Protein AF-A0A7W5H8G1-F1 (afdb_monomer_lite)

Radius of gyration: 16.34 Å; chains: 1; bounding box: 34×22×44 Å

Secondary structure (DSSP, 8-state):
--EEEEEEEEEETTEEEEEEEEEEEPPTT-TTGGGSTT--EEEEEEEEEEESSS-----

pLDDT: mean 87.53, std 13.35, range [49.16, 98.0]

Structure (mmCIF, N/CA/C/O backbone):
data_AF-A0A7W5H8G1-F1
#
_entry.id   AF-A0A7W5H8G1-F1
#
loop_
_atom_site.group_PDB
_atom_site.id
_atom_site.type_symbol
_atom_site.label_atom_id
_atom_site.label_alt_id
_atom_site.label_comp_id
_atom_site.label_asym_id
_atom_site.label_entity_id
_atom_site.label_seq_id
_atom_site.pdbx_PDB_ins_code
_atom_site.Cartn_x
_atom_site.Cartn_y
_atom_site.Cartn_z
_atom_site.occupancy
_atom_site.B_iso_or_equiv
_atom_site.auth_seq_id
_atom_site.auth_comp_id
_atom_site.auth_asym_id
_atom_site.auth_atom_id
_atom_site.pdbx_PDB_model_num
ATOM 1 N N . MET A 1 1 ? -15.802 6.725 3.564 1.00 72.56 1 MET A N 1
ATOM 2 C CA . MET A 1 1 ? -14.399 6.306 3.727 1.00 72.56 1 MET A CA 1
ATOM 3 C C . MET A 1 1 ? -13.588 6.946 2.615 1.00 72.56 1 MET A C 1
ATOM 5 O O . MET A 1 1 ? -13.904 6.713 1.454 1.00 72.56 1 MET A O 1
ATOM 9 N N . SER A 1 2 ? -12.645 7.825 2.942 1.00 84.56 2 SER A N 1
ATOM 10 C CA . SER A 1 2 ? -11.708 8.381 1.961 1.00 84.56 2 SER A CA 1
ATOM 11 C C . SER A 1 2 ? -10.503 7.450 1.818 1.00 84.56 2 SER A C 1
ATOM 13 O O . SER A 1 2 ? -10.096 6.790 2.775 1.00 84.56 2 SER A O 1
ATOM 15 N N . VAL A 1 3 ? -9.950 7.383 0.610 1.00 94.12 3 VAL A N 1
ATOM 16 C CA . VAL A 1 3 ? -8.709 6.662 0.314 1.00 94.12 3 VAL A CA 1
ATOM 17 C C . VAL A 1 3 ? -7.707 7.686 -0.195 1.00 94.12 3 VAL A C 1
ATOM 19 O O . VAL A 1 3 ? -8.040 8.493 -1.062 1.00 94.12 3 VAL A O 1
ATOM 22 N N . VAL A 1 4 ? -6.499 7.678 0.360 1.00 96.88 4 VAL A N 1
ATOM 23 C CA . VAL A 1 4 ? -5.365 8.428 -0.181 1.00 96.88 4 VAL A CA 1
ATOM 24 C C . VAL A 1 4 ? -4.589 7.500 -1.098 1.00 96.88 4 VAL A C 1
ATOM 26 O O . VAL A 1 4 ? -4.295 6.363 -0.722 1.00 96.88 4 VAL A O 1
ATOM 29 N N . GLU A 1 5 ? -4.245 7.989 -2.285 1.00 97.62 5 GLU A N 1
ATOM 30 C CA . GLU A 1 5 ? -3.494 7.228 -3.276 1.00 97.62 5 GLU A CA 1
ATOM 31 C C . GLU A 1 5 ? -2.214 7.944 -3.711 1.00 97.62 5 GLU A C 1
ATOM 33 O O . GLU A 1 5 ? -2.132 9.174 -3.757 1.00 97.62 5 GLU A O 1
ATOM 38 N N . HIS A 1 6 ? -1.190 7.152 -4.014 1.00 98.00 6 HIS A N 1
ATOM 39 C CA . HIS A 1 6 ? 0.055 7.625 -4.598 1.00 98.00 6 HIS A CA 1
ATOM 40 C C . HIS A 1 6 ? 0.532 6.642 -5.662 1.00 98.00 6 HIS A C 1
ATOM 42 O O . HIS A 1 6 ? 0.570 5.433 -5.431 1.00 98.00 6 HIS A O 1
ATOM 48 N N . HIS A 1 7 ? 0.939 7.167 -6.816 1.00 97.75 7 HIS A N 1
ATOM 49 C CA . HIS A 1 7 ? 1.388 6.365 -7.945 1.00 97.75 7 HIS A CA 1
ATOM 50 C C . HIS A 1 7 ? 2.776 6.797 -8.388 1.00 97.75 7 HIS A C 1
ATOM 52 O O . HIS A 1 7 ? 3.062 7.986 -8.532 1.00 97.75 7 HIS A O 1
ATOM 58 N N . THR A 1 8 ? 3.624 5.811 -8.654 1.00 97.44 8 THR A N 1
ATOM 59 C CA . THR A 1 8 ? 4.923 6.022 -9.290 1.00 97.44 8 THR A CA 1
ATOM 60 C C . THR A 1 8 ? 5.030 5.148 -10.524 1.00 97.44 8 THR A C 1
ATOM 62 O O . THR A 1 8 ? 4.516 4.0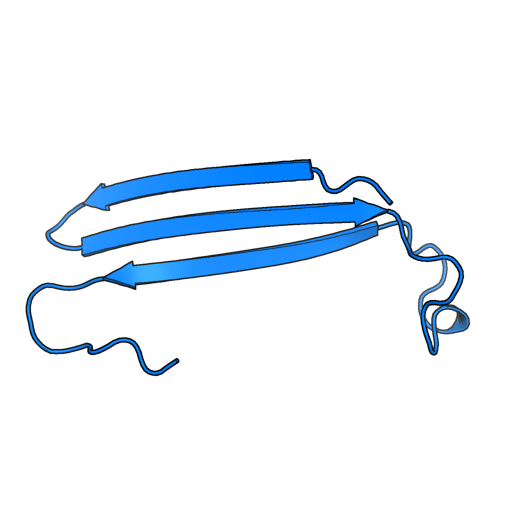29 -10.557 1.00 97.44 8 THR A O 1
ATOM 65 N N . LYS A 1 9 ? 5.709 5.671 -11.541 1.00 95.56 9 LYS A N 1
ATOM 66 C CA . LYS A 1 9 ? 6.022 4.949 -12.765 1.00 95.56 9 LYS A CA 1
ATOM 67 C C . LYS A 1 9 ? 7.484 5.161 -13.099 1.00 95.56 9 LYS A C 1
ATOM 69 O O . LYS A 1 9 ? 7.944 6.298 -13.173 1.00 95.56 9 LYS A O 1
ATOM 74 N N . GLU A 1 10 ? 8.201 4.068 -13.290 1.00 95.69 10 GLU A N 1
ATOM 75 C CA . GLU A 1 10 ? 9.632 4.073 -13.552 1.00 95.69 10 GLU A CA 1
ATOM 76 C C . GLU A 1 10 ? 9.942 3.198 -14.768 1.00 95.69 10 GLU A C 1
ATOM 78 O O . GLU A 1 10 ? 9.419 2.092 -14.902 1.00 95.69 10 GLU A O 1
ATOM 83 N N . HIS A 1 11 ? 10.811 3.687 -15.651 1.00 92.81 11 HIS A N 1
ATOM 84 C CA . HIS A 1 11 ? 11.288 2.947 -16.814 1.00 92.81 11 HIS A CA 1
ATOM 85 C C . HIS A 1 11 ? 12.810 2.857 -16.775 1.00 92.81 11 HIS A C 1
ATOM 87 O O . HIS A 1 11 ? 13.500 3.830 -17.078 1.00 92.81 11 HIS A O 1
ATOM 93 N N . THR A 1 12 ? 13.334 1.676 -16.449 1.00 88.81 12 THR A N 1
ATOM 94 C CA . THR A 1 12 ? 14.776 1.480 -16.246 1.00 88.81 12 THR A CA 1
ATOM 95 C C . THR A 1 12 ? 15.196 0.109 -16.781 1.00 88.81 12 THR A C 1
ATOM 97 O O . THR A 1 12 ? 14.521 -0.892 -16.543 1.00 88.81 12 THR A O 1
ATOM 100 N N . HIS A 1 13 ? 16.309 0.043 -17.525 1.00 84.94 13 HIS A N 1
ATOM 101 C CA . HIS A 1 13 ? 16.895 -1.200 -18.065 1.00 84.94 13 HIS A CA 1
ATOM 102 C C . HIS A 1 13 ? 15.901 -2.116 -18.817 1.00 84.94 13 HIS A C 1
ATOM 104 O O . HIS A 1 13 ? 15.934 -3.336 -18.679 1.00 84.94 13 HIS A O 1
ATOM 110 N N . GLY A 1 14 ? 14.994 -1.537 -19.615 1.00 85.38 14 GLY A N 1
ATOM 111 C CA . GLY A 1 14 ? 14.025 -2.301 -20.418 1.00 85.38 14 GLY A CA 1
ATOM 112 C C . GLY A 1 14 ? 12.833 -2.864 -19.635 1.00 85.38 14 GLY A C 1
ATOM 113 O O . GLY A 1 14 ? 12.091 -3.692 -20.167 1.00 85.38 14 GLY A O 1
ATOM 114 N N . ARG A 1 15 ? 12.649 -2.411 -18.392 1.00 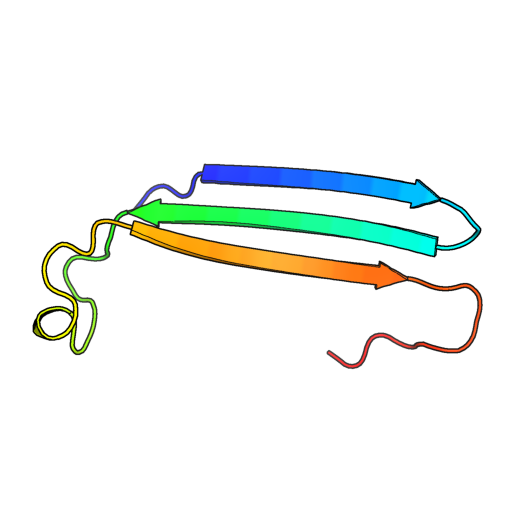88.12 15 ARG A N 1
ATOM 115 C CA . ARG A 1 15 ? 11.546 -2.766 -17.503 1.00 88.12 15 ARG A CA 1
ATOM 116 C C . ARG A 1 15 ? 10.729 -1.526 -17.163 1.00 88.12 15 ARG A C 1
ATOM 118 O O . ARG A 1 15 ? 11.298 -0.456 -16.945 1.00 88.12 15 ARG A O 1
ATOM 125 N N . THR A 1 16 ? 9.417 -1.695 -17.104 1.00 91.62 16 THR A N 1
ATOM 126 C CA . THR A 1 16 ? 8.487 -0.685 -16.594 1.00 91.62 16 THR A CA 1
ATOM 127 C C . THR A 1 16 ? 7.977 -1.156 -15.248 1.00 91.62 16 THR A C 1
ATOM 129 O O . THR A 1 16 ? 7.420 -2.246 -15.178 1.00 91.62 16 THR A O 1
ATOM 132 N N . ASP A 1 17 ? 8.144 -0.348 -14.210 1.00 93.44 17 ASP A N 1
ATOM 133 C CA . ASP A 1 17 ? 7.475 -0.547 -12.929 1.00 93.44 17 ASP A CA 1
ATOM 134 C C . ASP A 1 17 ? 6.396 0.501 -12.737 1.00 93.44 17 ASP A C 1
ATOM 136 O O . ASP A 1 17 ? 6.662 1.698 -12.827 1.00 93.44 17 ASP A O 1
ATOM 140 N N . GLU A 1 18 ? 5.203 0.046 -12.394 1.00 95.44 18 GLU A N 1
ATOM 141 C CA . GLU A 1 18 ? 4.110 0.882 -11.926 1.00 95.44 18 GLU A CA 1
ATOM 142 C C . GLU A 1 18 ? 3.788 0.465 -10.496 1.00 95.44 18 GLU A C 1
ATOM 144 O O . GLU A 1 18 ? 3.420 -0.682 -10.237 1.00 95.44 18 GLU A O 1
ATOM 149 N N . ARG A 1 19 ? 3.958 1.387 -9.547 1.00 97.19 19 ARG A N 1
ATOM 150 C CA . ARG A 1 19 ? 3.652 1.146 -8.135 1.00 97.19 19 ARG A CA 1
ATOM 151 C C . ARG A 1 19 ? 2.497 2.031 -7.721 1.00 97.19 19 ARG A C 1
ATOM 153 O O . ARG A 1 19 ? 2.584 3.249 -7.871 1.00 97.19 19 ARG A O 1
ATOM 160 N N . SER A 1 20 ? 1.456 1.414 -7.185 1.00 97.75 20 SER A N 1
ATOM 161 C CA . SER A 1 20 ? 0.283 2.093 -6.642 1.00 97.75 20 SER A CA 1
ATOM 162 C C . SER A 1 20 ? 0.204 1.821 -5.150 1.00 97.75 20 SER A C 1
ATOM 164 O O . SER A 1 20 ? 0.314 0.672 -4.725 1.00 97.75 20 SER A O 1
ATOM 166 N N . TYR A 1 21 ? 0.032 2.874 -4.366 1.00 98.00 21 TYR A N 1
ATOM 167 C CA . TYR A 1 21 ? -0.098 2.825 -2.918 1.00 98.00 21 TYR A CA 1
ATOM 168 C C . TYR A 1 21 ? -1.458 3.388 -2.542 1.00 98.00 21 TYR A C 1
ATOM 170 O O . TYR A 1 21 ? -1.792 4.491 -2.962 1.00 98.00 21 TYR A O 1
ATOM 178 N N . TYR A 1 22 ? -2.206 2.649 -1.735 1.00 97.25 22 TYR A N 1
ATOM 179 C CA . TYR A 1 22 ? -3.507 3.043 -1.216 1.00 97.25 22 TYR A CA 1
ATOM 180 C C . TYR A 1 22 ? -3.465 3.008 0.302 1.00 97.25 22 TYR A C 1
ATOM 182 O O . TYR A 1 22 ? -2.928 2.064 0.883 1.00 97.25 22 TYR A O 1
ATOM 190 N N . LEU A 1 23 ? -4.044 4.016 0.940 1.00 96.81 23 LEU A N 1
ATOM 191 C CA . LEU A 1 23 ? -4.219 4.075 2.382 1.00 96.81 23 LEU A CA 1
ATOM 192 C C . LEU A 1 23 ? -5.647 4.505 2.689 1.00 96.81 23 LEU A C 1
ATOM 194 O O . LEU A 1 23 ? -6.100 5.544 2.210 1.00 96.81 23 LEU A O 1
ATOM 198 N N . CYS A 1 24 ? -6.339 3.727 3.509 1.00 95.44 24 CYS A N 1
ATOM 199 C CA . CYS A 1 24 ? -7.643 4.091 4.037 1.00 95.44 24 CYS A CA 1
ATOM 200 C C . CYS A 1 24 ? -7.641 4.006 5.564 1.00 95.44 24 CYS A C 1
ATOM 202 O O . CYS A 1 24 ? -6.870 3.249 6.159 1.00 95.44 24 CYS A O 1
ATOM 204 N N . GLU A 1 25 ? -8.492 4.807 6.201 1.00 93.88 25 GLU A N 1
ATOM 205 C CA . GLU A 1 25 ? -8.760 4.692 7.639 1.00 93.88 25 GLU A CA 1
ATOM 206 C C . GLU A 1 25 ? -9.315 3.302 7.974 1.00 93.88 25 GLU A C 1
ATOM 208 O O . GLU A 1 25 ? -9.742 2.565 7.091 1.00 93.88 25 GLU A O 1
ATOM 213 N N . LEU A 1 26 ? -9.297 2.891 9.238 1.00 91.94 26 LEU A N 1
ATOM 214 C CA . LEU A 1 26 ? -9.881 1.602 9.596 1.00 91.94 26 LEU A CA 1
ATOM 215 C C . LEU A 1 26 ? -11.412 1.626 9.387 1.00 91.94 26 LEU A C 1
ATOM 217 O O . LEU A 1 26 ? -12.062 2.518 9.933 1.00 91.94 26 LEU A O 1
ATOM 221 N N . PRO A 1 27 ? -12.012 0.669 8.651 1.00 90.06 27 PRO A N 1
ATOM 222 C CA . PRO A 1 27 ? -13.465 0.549 8.606 1.00 90.06 27 PRO A CA 1
ATOM 223 C C . PRO A 1 27 ? -14.012 0.188 9.994 1.00 90.06 27 PRO A C 1
ATOM 225 O O . PRO A 1 27 ? -13.424 -0.640 10.694 1.00 90.06 27 PRO A O 1
ATOM 228 N N . GLU A 1 28 ? -15.146 0.777 10.380 1.00 88.06 28 GLU A N 1
ATOM 229 C CA . GLU A 1 28 ? -15.793 0.510 11.678 1.00 88.06 28 GLU A CA 1
ATOM 230 C C . GLU A 1 28 ? -16.217 -0.959 11.833 1.00 88.06 28 GLU A C 1
ATOM 232 O O . GLU A 1 28 ? -16.234 -1.496 12.939 1.00 88.06 28 GLU A O 1
ATOM 237 N N . ASP A 1 29 ? -16.527 -1.621 10.720 1.00 90.50 29 ASP A N 1
ATOM 238 C CA . ASP A 1 29 ? -17.030 -2.987 10.637 1.00 90.50 29 ASP A CA 1
ATOM 239 C C . ASP A 1 29 ? -15.946 -4.018 10.283 1.00 90.50 29 ASP A C 1
ATOM 241 O O . ASP A 1 29 ? -16.271 -5.120 9.836 1.00 90.50 29 ASP A O 1
ATOM 245 N N . LEU A 1 30 ? -14.660 -3.700 10.498 1.00 90.19 30 LEU A N 1
ATOM 246 C CA . LEU A 1 30 ? -13.567 -4.623 10.190 1.00 90.19 30 LEU A CA 1
ATOM 247 C C . LEU A 1 30 ? -13.721 -5.953 10.963 1.00 90.19 30 LEU A C 1
ATOM 249 O O . LEU A 1 30 ? -13.603 -5.971 12.198 1.00 90.19 30 LEU A O 1
ATOM 253 N N . PRO A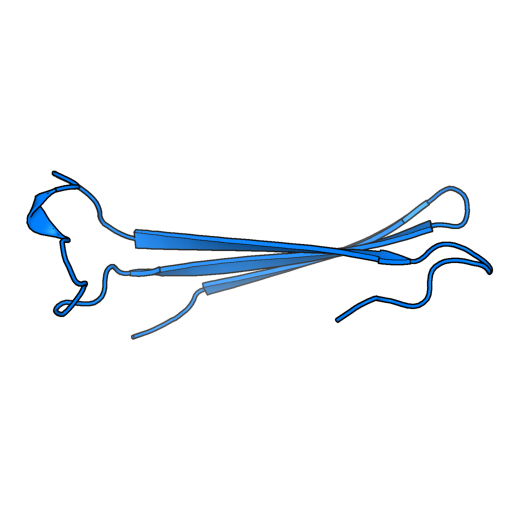 1 31 ? -13.892 -7.092 10.265 1.00 92.31 31 PRO A N 1
ATOM 254 C CA . PRO A 1 31 ? -13.967 -8.392 10.916 1.00 92.31 31 PRO A CA 1
ATOM 255 C C . PRO A 1 31 ? -12.675 -8.707 11.674 1.00 92.31 31 PRO A C 1
ATOM 257 O O . PRO A 1 31 ? -11.577 -8.480 11.169 1.00 92.31 31 PRO A O 1
ATOM 260 N N . ASP A 1 32 ? -12.805 -9.247 12.888 1.00 90.88 32 ASP A N 1
ATOM 261 C CA . ASP A 1 32 ? -11.672 -9.562 13.775 1.00 90.88 32 ASP A CA 1
ATOM 262 C C . ASP A 1 32 ? -10.775 -8.343 14.106 1.00 90.88 32 ASP A C 1
ATOM 264 O O . ASP A 1 32 ? -9.618 -8.486 14.505 1.00 90.88 32 ASP A O 1
ATOM 268 N N . GLY A 1 33 ? -11.302 -7.114 13.992 1.00 87.81 33 GLY A N 1
ATOM 269 C CA . GLY A 1 33 ? -10.560 -5.888 14.310 1.00 87.81 33 GLY A CA 1
ATOM 270 C C . GLY A 1 33 ? -10.025 -5.856 15.749 1.00 87.81 33 GLY A C 1
ATOM 271 O O . GLY A 1 33 ? -8.939 -5.336 16.000 1.00 87.81 33 GLY A O 1
ATOM 272 N N . SER A 1 34 ? -10.721 -6.507 16.692 1.00 88.81 34 SER A N 1
ATOM 273 C CA . SER A 1 34 ? -10.301 -6.626 18.097 1.00 88.81 34 SER A CA 1
ATOM 274 C C . SER A 1 34 ? -8.966 -7.348 18.293 1.00 88.81 34 SER A C 1
ATOM 276 O O . SER A 1 34 ? -8.292 -7.117 19.298 1.00 88.81 34 SER A O 1
ATOM 278 N N . ARG A 1 35 ? -8.559 -8.210 17.351 1.00 94.12 35 ARG A N 1
ATOM 279 C CA . ARG A 1 35 ? -7.255 -8.889 17.381 1.00 94.12 35 ARG A CA 1
ATOM 280 C C . ARG A 1 35 ? -6.092 -7.914 17.179 1.00 94.12 35 ARG A C 1
ATOM 282 O O . ARG A 1 35 ? -4.988 -8.162 17.664 1.00 94.12 35 ARG A O 1
ATOM 289 N N . TRP A 1 36 ? -6.334 -6.799 16.496 1.00 92.19 36 TRP A N 1
ATOM 290 C CA . TRP A 1 36 ? -5.316 -5.837 16.084 1.00 92.19 36 TRP A CA 1
ATOM 291 C C . TRP A 1 36 ? -5.399 -4.572 16.939 1.00 92.19 36 TRP A C 1
ATOM 293 O O . TRP A 1 36 ? -5.828 -3.507 16.496 1.00 92.19 36 TRP A O 1
ATOM 303 N N . LYS A 1 37 ? -4.994 -4.689 18.209 1.00 90.56 37 LYS A N 1
ATOM 304 C CA . LYS A 1 37 ? -5.040 -3.578 19.169 1.00 90.56 37 LYS A CA 1
ATOM 305 C C . LYS A 1 37 ? -4.235 -2.376 18.658 1.00 90.56 37 LYS A C 1
ATOM 307 O O . LYS A 1 37 ? -3.022 -2.466 18.494 1.00 90.56 37 LYS A O 1
ATOM 312 N N . GLY A 1 38 ? -4.910 -1.241 18.475 1.00 91.12 38 GLY A N 1
ATOM 313 C CA . GLY A 1 38 ? -4.288 -0.005 17.990 1.00 91.12 38 GLY A CA 1
ATOM 314 C C . GLY A 1 38 ? -4.084 0.044 16.474 1.00 91.12 38 GLY A C 1
ATOM 315 O O . GLY A 1 38 ? -3.260 0.827 16.004 1.00 91.12 38 GLY A O 1
ATOM 316 N N . LEU A 1 39 ? -4.796 -0.777 15.699 1.00 93.19 39 LEU A N 1
ATOM 317 C CA . LEU A 1 39 ? -4.891 -0.610 14.252 1.00 93.19 39 LEU A CA 1
ATOM 318 C C . LEU A 1 39 ? -5.717 0.649 13.934 1.00 93.19 39 LEU A C 1
ATOM 320 O O . LEU A 1 39 ? -6.779 0.846 14.513 1.00 93.19 39 LEU A O 1
ATOM 324 N N . HIS A 1 40 ? -5.217 1.503 13.038 1.00 91.44 40 HIS A N 1
ATOM 325 C CA . HIS A 1 40 ? -5.862 2.783 12.691 1.00 91.44 40 HIS A CA 1
ATOM 326 C C . HIS A 1 40 ? -6.116 2.953 11.187 1.00 91.44 40 HIS A C 1
ATOM 328 O O . HIS A 1 40 ? -6.922 3.793 10.796 1.00 91.44 40 HIS A O 1
ATOM 334 N N . ALA A 1 41 ? -5.436 2.178 10.339 1.00 94.62 41 ALA A N 1
ATOM 335 C CA . ALA A 1 41 ? -5.518 2.298 8.890 1.00 94.62 41 ALA A CA 1
ATOM 336 C C . ALA A 1 41 ? -5.106 0.989 8.207 1.00 94.62 41 ALA A C 1
ATOM 338 O O . ALA A 1 41 ? -4.350 0.197 8.777 1.00 94.62 41 ALA A O 1
ATOM 339 N N . ILE A 1 42 ? -5.571 0.795 6.974 1.00 93.75 42 ILE A N 1
ATOM 340 C CA . ILE A 1 42 ? -5.175 -0.312 6.103 1.00 93.75 42 ILE A CA 1
ATOM 341 C C . ILE A 1 42 ? -4.471 0.272 4.881 1.00 93.75 42 ILE A C 1
ATOM 343 O O . ILE A 1 42 ? -4.999 1.147 4.195 1.00 93.75 42 ILE A O 1
ATOM 347 N N . GLY A 1 43 ? -3.260 -0.221 4.626 1.00 95.31 43 GLY A N 1
ATOM 348 C CA . GLY A 1 43 ? -2.464 0.137 3.459 1.00 95.31 43 GLY A CA 1
ATOM 349 C C . GLY A 1 43 ? -2.366 -1.022 2.471 1.00 95.31 43 GLY A C 1
ATOM 350 O O . GLY A 1 43 ? -2.214 -2.172 2.880 1.00 95.31 43 GLY A O 1
ATOM 351 N N . MET A 1 44 ? -2.399 -0.718 1.176 1.00 96.50 44 MET A N 1
ATOM 352 C CA . MET A 1 44 ? -2.160 -1.678 0.100 1.00 96.50 44 MET A CA 1
ATOM 353 C C . MET A 1 44 ? -1.129 -1.120 -0.877 1.00 96.50 44 MET A C 1
ATOM 355 O O . MET A 1 44 ? -1.219 0.034 -1.291 1.00 96.50 44 MET A O 1
ATOM 359 N N . SER A 1 45 ? -0.165 -1.950 -1.273 1.00 97.38 45 SER A N 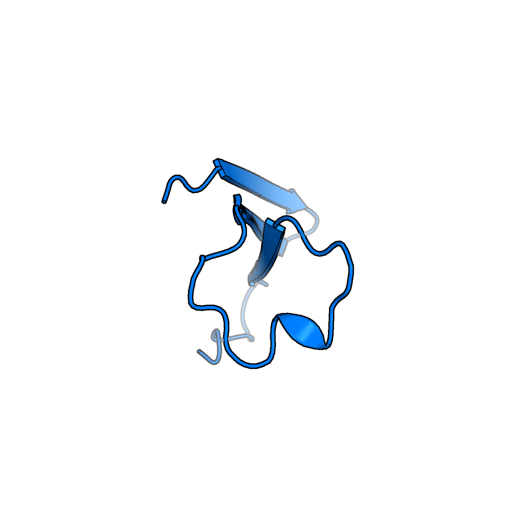1
ATOM 360 C CA . SER A 1 45 ? 0.763 -1.645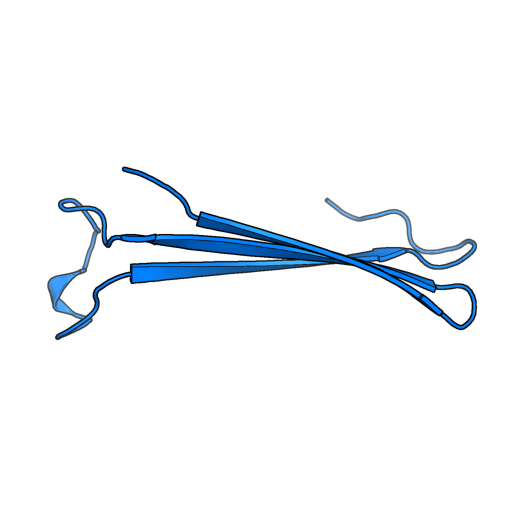 -2.357 1.00 97.38 45 SER A CA 1
ATOM 361 C C . SER A 1 45 ? 0.609 -2.661 -3.485 1.00 97.38 45 SER A C 1
ATOM 363 O O . SER A 1 45 ? 0.554 -3.867 -3.258 1.00 97.38 45 SER A O 1
ATOM 365 N N . ILE A 1 46 ? 0.531 -2.161 -4.714 1.00 96.19 46 ILE A N 1
ATOM 366 C CA . ILE A 1 46 ? 0.479 -2.961 -5.938 1.00 96.19 46 ILE A CA 1
ATOM 367 C C . ILE A 1 46 ? 1.705 -2.592 -6.761 1.00 96.19 46 ILE A C 1
ATOM 369 O O . ILE A 1 46 ? 1.923 -1.413 -7.032 1.00 96.19 46 ILE A O 1
ATOM 373 N N . ASN A 1 47 ? 2.501 -3.586 -7.155 1.00 94.88 47 ASN A N 1
ATOM 374 C CA . ASN A 1 47 ? 3.641 -3.404 -8.048 1.00 94.88 47 ASN A CA 1
ATOM 375 C C . ASN A 1 47 ? 3.406 -4.198 -9.334 1.00 94.88 47 ASN A C 1
ATOM 377 O O . ASN A 1 47 ? 3.356 -5.427 -9.302 1.00 94.88 47 ASN A O 1
ATOM 381 N N . ASN A 1 48 ? 3.266 -3.489 -10.449 1.00 91.69 48 ASN A N 1
ATOM 382 C CA . ASN A 1 48 ? 3.156 -4.068 -11.775 1.00 91.69 48 ASN A CA 1
ATOM 383 C C . ASN A 1 48 ? 4.474 -3.861 -12.524 1.00 91.69 48 ASN A C 1
ATOM 385 O O . ASN A 1 48 ? 4.843 -2.738 -12.867 1.00 91.69 48 ASN A O 1
ATOM 389 N N . THR A 1 49 ? 5.172 -4.962 -12.779 1.00 90.50 49 THR A N 1
ATOM 390 C CA . THR A 1 49 ? 6.448 -4.967 -13.486 1.00 90.50 49 THR A CA 1
ATOM 391 C C . THR A 1 49 ? 6.265 -5.566 -14.875 1.00 90.50 49 THR A C 1
ATOM 393 O O . THR A 1 49 ? 6.073 -6.770 -15.014 1.00 90.50 49 THR A O 1
ATOM 396 N N . GLN A 1 50 ? 6.420 -4.753 -15.917 1.00 89.19 50 GLN A N 1
ATOM 397 C CA . GLN A 1 50 ? 6.412 -5.212 -17.307 1.00 89.19 50 GLN A CA 1
ATOM 398 C C . GLN A 1 50 ? 7.843 -5.374 -17.826 1.00 89.19 50 GLN A C 1
ATOM 400 O O . GLN A 1 50 ? 8.686 -4.486 -17.659 1.00 89.19 50 GLN A O 1
ATOM 405 N N . ARG A 1 51 ? 8.118 -6.495 -18.500 1.00 84.44 51 ARG A N 1
ATOM 406 C CA . ARG A 1 51 ? 9.405 -6.804 -19.147 1.00 84.44 51 ARG A CA 1
ATOM 407 C C . ARG A 1 51 ? 9.207 -7.015 -20.648 1.00 84.44 51 ARG A C 1
ATOM 409 O O . ARG A 1 51 ? 8.126 -7.385 -21.103 1.00 84.44 51 ARG A O 1
ATOM 416 N N . ARG A 1 52 ? 10.247 -6.782 -21.454 1.00 70.06 52 ARG A N 1
ATOM 417 C CA . ARG A 1 52 ? 10.164 -6.959 -22.914 1.00 70.06 52 ARG A CA 1
ATOM 418 C C . ARG A 1 52 ? 10.117 -8.459 -23.279 1.00 70.06 52 ARG A C 1
ATOM 420 O O . ARG A 1 52 ? 11.123 -9.141 -23.156 1.00 70.06 52 ARG A O 1
ATOM 427 N N . LYS A 1 53 ? 8.944 -8.903 -23.762 1.00 57.78 53 LYS A N 1
ATOM 428 C CA . LYS A 1 53 ? 8.546 -10.219 -24.323 1.00 57.78 53 LYS A CA 1
ATOM 429 C C . LYS A 1 53 ? 8.795 -11.449 -23.425 1.00 57.78 53 LYS A C 1
ATOM 431 O O . LYS A 1 53 ? 9.897 -11.983 -23.391 1.00 57.78 53 LYS A O 1
ATOM 436 N N . GLY A 1 54 ? 7.724 -11.942 -22.795 1.00 53.97 54 GLY A N 1
ATOM 437 C CA . GLY A 1 54 ? 7.679 -13.248 -22.119 1.00 53.97 54 GLY A CA 1
ATOM 438 C C . GLY A 1 54 ? 6.688 -13.324 -20.957 1.00 53.97 54 GLY A C 1
ATOM 439 O O . GLY A 1 54 ? 6.106 -14.378 -20.737 1.00 53.97 54 GLY A O 1
ATOM 440 N N . ASP A 1 55 ? 6.440 -12.204 -20.282 1.00 56.97 55 ASP A N 1
ATOM 441 C CA . ASP A 1 55 ? 5.602 -12.181 -19.084 1.00 56.97 55 ASP A CA 1
ATOM 442 C C . ASP A 1 55 ? 4.252 -11.542 -19.430 1.00 56.97 55 ASP A C 1
ATOM 444 O O . ASP A 1 55 ? 4.058 -10.332 -19.298 1.00 56.97 55 ASP A O 1
ATOM 448 N N . GLU A 1 56 ? 3.330 -12.352 -19.958 1.00 55.22 56 GLU A N 1
ATOM 449 C CA . GLU A 1 56 ? 1.911 -12.006 -19.905 1.00 55.22 56 GLU A CA 1
ATOM 450 C C . GLU A 1 56 ? 1.516 -11.924 -18.430 1.00 55.22 56 GLU A C 1
ATOM 452 O O . GLU A 1 56 ? 1.822 -12.814 -17.635 1.00 55.22 56 GLU A O 1
ATOM 457 N N . ILE A 1 57 ? 0.898 -10.805 -18.058 1.00 57.19 57 ILE A N 1
ATOM 458 C CA . ILE A 1 57 ? 0.424 -10.550 -16.703 1.00 57.19 57 ILE A CA 1
ATOM 459 C C . ILE A 1 57 ? -0.617 -11.630 -16.396 1.00 57.19 57 ILE A C 1
ATOM 461 O O . ILE A 1 57 ? -1.738 -11.566 -16.896 1.00 57.19 57 ILE A O 1
ATOM 465 N N . ALA A 1 58 ? -0.240 -12.635 -15.607 1.00 49.16 58 ALA A N 1
ATOM 466 C CA . ALA A 1 58 ? -1.201 -13.532 -14.987 1.00 49.16 58 ALA A CA 1
ATOM 467 C C . ALA A 1 58 ? -1.960 -12.708 -13.938 1.00 49.16 58 ALA A C 1
ATOM 469 O O . ALA A 1 58 ? -1.451 -12.480 -12.839 1.00 49.16 58 ALA A O 1
ATOM 470 N N . ILE A 1 59 ? -3.115 -12.175 -14.343 1.00 49.31 59 ILE A N 1
ATOM 471 C CA . ILE A 1 59 ? -4.144 -11.649 -13.438 1.00 49.31 59 ILE A CA 1
ATOM 472 C C . ILE A 1 59 ? -5.002 -12.827 -12.990 1.00 49.31 59 ILE A C 1
ATOM 474 O O . ILE A 1 59 ? -5.449 -13.583 -13.884 1.00 49.31 59 ILE A O 1
#

Sequence (59 aa):
MSVVEHHTKEHTHGRTDERSYYLCELPEDLPDGSRWKGLHAIGMSINNTQRRKGDEIAI

Foldseek 3Di:
DDKDKDWDWDDDPQKIKIKIKIKDFDDPPDPPVVVVPPRTIDMDMDIDMDHPPDDDPPD

Organism: NCBI:txid980271

=== Feature glossary ===
The record interleaves many kinds of information about one protein. Here is each kind framed as the question it answers.

Q: What known structures does this most resemble?
A: Structural nearest neighbors (via Foldseek easy-search vs the PDB). Reported per hit: target PDB id, E-value, and alignment TM-score. A TM-score above ~0.5 is the conventional threshold for 'same fold'.

Q: Where is each backbone atom in 3D?
A: The mmCIF table is the protein's shape written out atom by atom. For each backbone N, Cα, C, and carbonyl O, it records an (x, y, z) coordinate triple in Å plus the residue type, chain letter, and residue number.

Q: What are the backbone torsion angles?
A: The φ/ψ torsion pair specifies the backbone conformation at each residue. φ rotates about the N–Cα bond, ψ about the Cα–C bond. Steric clashes forbid most of the (φ, ψ) plane — the allowed regions (α-helix basin, β-sheet basin, left-handed helix) are the Ramachandran-allowed regions.

Q: Which residues are buried vs exposed?
A: Solvent-accessible surface area (SASA) is the area in Å² traced out by the centre of a 1.4 Å probe sphere (a water molecule) rolled over the protein's van der Waals surface (Shrake–Rupley / Lee–Richards construction). Buried residues have near-zero SASA; fully exposed residues can exceed 200 Å². The total SASA scales roughly with the number of surface residues.

Q: How confident is the AlphaFold model at each residue?
A: pLDDT is the predicted lDDT-Cα score: AlphaFold's confidence that the local environment of each residue (all inter-atomic distances within 15 Å) is correctly placed. It is a per-residue number between 0 and 100, with higher meaning more reliable.

Q: What does the local fold look like, residue by residue?
A: 3Di is Foldseek's structural alphabet. Each residue is assigned one of twenty discrete states based on how its Cα sits relative to its spatial (not sequential) neighbors. Aligning 3Di strings finds structural homologs roughly as well as full 3D superposition, but orders of magnitude faster.

Q: How big and how compact is the whole molecule?
A: Radius of gyration (Rg) is the root-mean-square distance of Cα atoms from their centroid — a single number for overall size and compactness. A globular domain of N residues has Rg ≈ 2.2·N^0.38 Å; an extended or disordered chain has a much larger Rg. The Cα contact count is the number of residue pairs whose Cα atoms are within 8 Å and are more than four positions apart in sequence — a standard proxy for tertiary packing density. The bounding box is the smallest axis-aligned box enclosing all Cα atoms.

Q: Which residues are in helices, strands, or loops?
A: DSSP 8-state secondary structure assigns each residue one of H (α-helix), G (3₁₀-helix), I (π-helix), E (extended β-strand), B (isolated β-bridge), T (hydrogen-bonded turn), S (bend), or '-' (coil). The assignment is computed from backbone hydrogen-bond geometry via the Kabsch–Sander algorithm.

Q: How mobile is each atom in the crystal?
A: Crystallographic B-factors measure how much each atom's electron density is smeared out, in Å². They rise in mobile loops and surface residues and fall in the buried interior. In AlphaFold models this column is repurposed to hold pLDDT instead.

Q: What if only a Cα trace is available?
A: P-SEA three-state annotation labels each residue as helix, strand, or coil based purely on the geometry of the Cα trace. It serves as a fallback when the full backbone (and thus DSSP) is unavailable.

Q: What family and function is it annotated with?
A: Database cross-references. InterPro integrates a dozen domain/family signature databases into unified entries with residue-range hit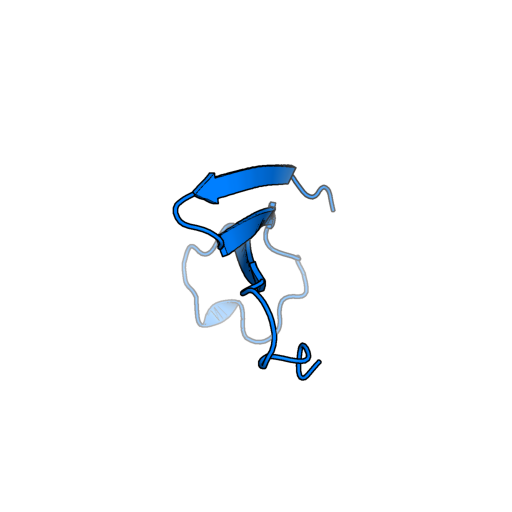s. GO terms attach function/process/location labels with evidence codes. CATH codes position the fold in a four-level structural taxonomy. Organism is the NCBI-taxonomy species name.

Q: Are the domains correctly placed relative to each other?
A: Predicted Aligned Error (PAE) is an AlphaFold confidence matrix: entry (i, j) is the expected error in the position of residue j, in ångströms, when the prediction is superimposed on the true structure at residue i. Low PAE within a block of residues means that block is internally rigid and well-predicted; high PAE between two blocks means their relative placement is uncertain even if each block individually is confident.

Q: What do the diagnostic plots show?
A: Three diagnostic plots accompany the record. The Cα contact map visualizes the tertiary structure as a 2D adjacency matrix (8 Å cutoff, sequence-local contacts suppressed). The Ramachandran plot shows the distribution of backbone (φ, ψ) torsions, with points in the α and β basins reflecting secondary structure content. The PAE plot shows AlphaFold's inter-residue confidence as a color matrix.

Q: What is the amino-acid chain?
A: Primary structure: the covalent order of the twenty standard amino acids along the backbone. Two proteins with the same sequence will (almost always) fold to the same structure; two with 30% identity often share a fold but not the details.

Q: What do the rendered images show?
A: The six renders are orthographic views along the three Cartesian axes in both directions. Representation (cartoon, sticks, or surface) and color scheme (sequence-rainbow or by-chain) vary across proteins so the training set covers all the common visualization conventions.